Protein AF-A0A938SRS7-F1 (afdb_monomer_lite)

Foldseek 3Di:
DDPPPPPPCLDLVNLVVQLVVCVVVVNPPSNVVSQVSNCVVPVDHDDDDPPPDPPPPDPDD

pLDDT: mean 80.48, std 18.4, range [41.91, 97.56]

Structure (mmCIF, N/CA/C/O backbone):
data_AF-A0A938SRS7-F1
#
_entry.id   AF-A0A938SRS7-F1
#
loop_
_atom_site.group_PD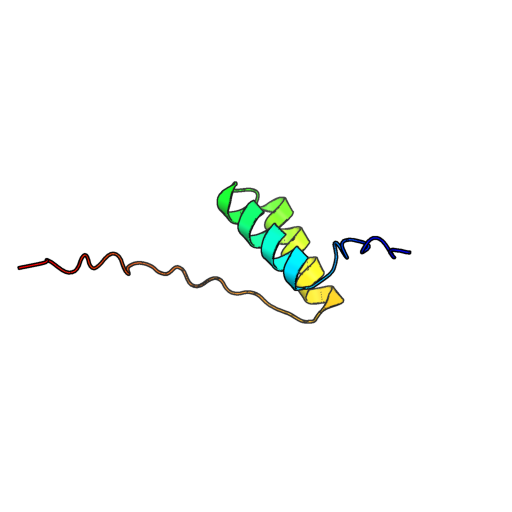B
_atom_site.id
_atom_site.type_symbol
_atom_site.label_atom_id
_atom_site.label_alt_id
_atom_site.label_comp_id
_atom_site.label_asym_id
_atom_site.label_entity_id
_atom_site.label_seq_id
_atom_site.pdbx_PDB_ins_code
_atom_site.Cartn_x
_atom_site.Cartn_y
_atom_site.Cartn_z
_atom_site.occupancy
_atom_site.B_iso_or_equiv
_atom_site.auth_seq_id
_atom_site.auth_comp_id
_atom_site.auth_asym_id
_atom_site.auth_atom_id
_atom_site.pdbx_PDB_model_num
ATOM 1 N N . MET A 1 1 ? 31.358 -12.506 7.659 1.00 41.91 1 MET A N 1
ATOM 2 C CA . MET A 1 1 ? 30.619 -11.835 8.746 1.00 41.91 1 MET A CA 1
ATOM 3 C C . MET A 1 1 ? 29.548 -10.963 8.118 1.00 41.91 1 MET A C 1
ATOM 5 O O . MET A 1 1 ? 29.882 -10.098 7.327 1.00 41.91 1 MET A O 1
ATOM 9 N N . SER A 1 2 ? 28.298 -11.311 8.420 1.00 46.22 2 SER A N 1
ATOM 10 C CA . SER A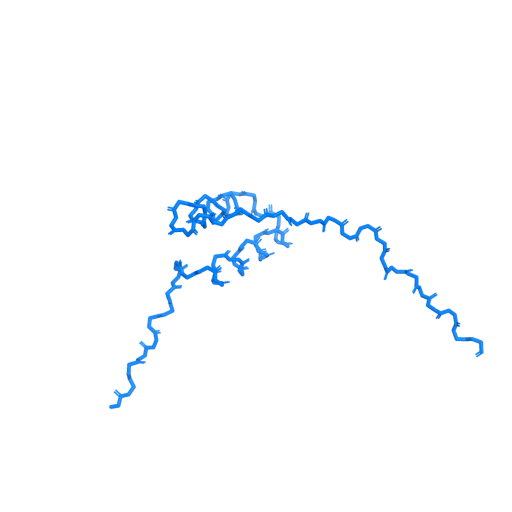 1 2 ? 27.052 -10.541 8.326 1.00 46.22 2 SER A CA 1
ATOM 11 C C . SER A 1 2 ? 26.889 -9.563 7.160 1.00 46.22 2 SER A C 1
ATOM 13 O O . SER A 1 2 ? 27.135 -8.369 7.301 1.00 46.22 2 SER A O 1
ATOM 15 N N . ALA A 1 3 ? 26.333 -10.070 6.054 1.00 51.53 3 ALA A N 1
ATOM 16 C CA . ALA A 1 3 ? 25.484 -9.263 5.186 1.00 51.53 3 ALA A CA 1
ATOM 17 C C . ALA A 1 3 ? 24.314 -8.772 6.048 1.00 51.53 3 ALA A C 1
ATOM 19 O O . ALA A 1 3 ? 23.370 -9.517 6.323 1.00 51.53 3 ALA A O 1
ATOM 20 N N . ALA A 1 4 ? 24.443 -7.561 6.589 1.00 51.25 4 ALA A N 1
ATOM 21 C CA . ALA A 1 4 ? 23.316 -6.851 7.155 1.00 51.25 4 ALA A CA 1
ATOM 22 C C . ALA A 1 4 ? 22.262 -6.827 6.052 1.00 51.25 4 ALA A C 1
ATOM 24 O O . ALA A 1 4 ? 22.501 -6.259 4.991 1.00 51.25 4 ALA A O 1
ATOM 25 N N . ARG A 1 5 ? 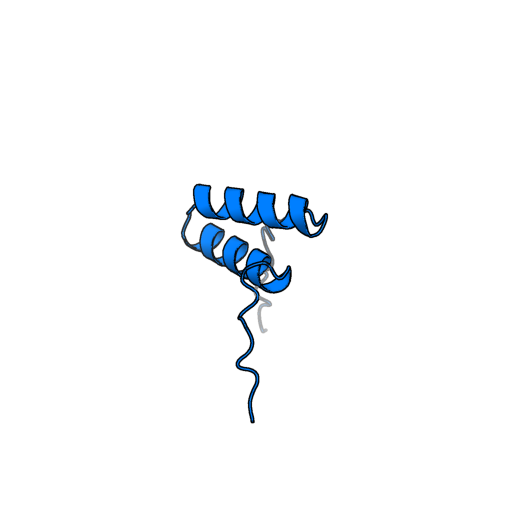21.170 -7.565 6.276 1.00 53.03 5 ARG A N 1
ATOM 26 C CA . ARG A 1 5 ? 19.986 -7.574 5.426 1.00 53.03 5 ARG A CA 1
ATOM 27 C C . ARG A 1 5 ? 19.707 -6.120 5.069 1.00 53.03 5 ARG A C 1
ATOM 29 O O . ARG A 1 5 ? 19.315 -5.366 5.958 1.00 53.03 5 ARG A O 1
ATOM 36 N N . GLU A 1 6 ? 19.919 -5.731 3.813 1.00 52.44 6 GLU A N 1
ATOM 37 C CA . GLU A 1 6 ? 19.129 -4.643 3.262 1.00 52.44 6 GLU A CA 1
ATOM 38 C C . GLU A 1 6 ? 17.703 -5.041 3.613 1.00 52.44 6 GLU A C 1
ATOM 40 O O . GLU A 1 6 ? 17.223 -6.106 3.213 1.00 52.44 6 GLU A O 1
ATOM 45 N N . ALA A 1 7 ? 17.092 -4.294 4.533 1.00 55.88 7 ALA A N 1
ATOM 46 C CA . ALA A 1 7 ? 15.667 -4.382 4.718 1.00 55.88 7 ALA A CA 1
ATOM 47 C C . ALA A 1 7 ? 15.146 -3.999 3.346 1.00 55.88 7 ALA A C 1
ATOM 49 O O . ALA A 1 7 ? 15.223 -2.835 2.972 1.00 55.88 7 ALA A O 1
ATOM 50 N N . ASP A 1 8 ? 14.800 -5.003 2.548 1.00 65.88 8 ASP A N 1
ATOM 51 C CA . ASP A 1 8 ? 14.335 -4.801 1.197 1.00 65.88 8 ASP A CA 1
ATOM 52 C C . ASP A 1 8 ? 12.978 -4.125 1.373 1.00 65.88 8 ASP A C 1
ATOM 54 O O . ASP A 1 8 ? 11.949 -4.771 1.616 1.00 65.88 8 ASP A O 1
ATOM 58 N N . TYR A 1 9 ? 13.030 -2.790 1.437 1.00 69.19 9 TYR A N 1
ATOM 59 C CA . TYR A 1 9 ? 11.907 -1.904 1.727 1.00 69.19 9 TYR A CA 1
ATOM 60 C C . TYR A 1 9 ? 10.800 -2.094 0.689 1.00 69.19 9 TYR A C 1
ATOM 62 O O . TYR A 1 9 ? 9.650 -1.729 0.926 1.00 69.19 9 TYR A O 1
ATOM 70 N N . ASP A 1 10 ? 11.156 -2.736 -0.421 1.00 78.81 10 ASP A N 1
ATOM 71 C CA . ASP A 1 10 ? 10.302 -3.089 -1.527 1.00 78.81 10 ASP A CA 1
ATOM 72 C C . ASP A 1 10 ? 9.917 -4.572 -1.553 1.00 78.81 10 ASP A C 1
ATOM 74 O O . ASP A 1 10 ? 9.239 -4.985 -2.486 1.00 78.81 10 ASP A O 1
ATOM 78 N N . SER A 1 11 ? 10.270 -5.389 -0.557 1.00 90.44 11 SER A N 1
ATOM 79 C CA . SER A 1 11 ? 9.772 -6.766 -0.473 1.00 90.44 11 SER A CA 1
ATOM 80 C C . SER A 1 11 ? 8.243 -6.796 -0.289 1.00 90.44 11 SER A C 1
ATOM 82 O O . SER A 1 11 ? 7.678 -5.915 0.373 1.00 90.44 11 SER A O 1
ATOM 84 N N . PRO A 1 12 ? 7.539 -7.829 -0.801 1.00 92.81 12 PRO A N 1
ATOM 85 C CA . PRO A 1 12 ? 6.084 -7.922 -0.666 1.00 92.81 12 PRO A CA 1
ATOM 86 C C . PRO A 1 12 ? 5.618 -7.843 0.792 1.00 92.81 12 PRO A C 1
ATOM 88 O O . PRO A 1 12 ? 4.649 -7.154 1.102 1.00 92.81 12 PRO A O 1
ATOM 91 N N . ALA A 1 13 ? 6.332 -8.520 1.698 1.00 93.25 13 ALA A N 1
ATOM 92 C CA . ALA A 1 13 ? 6.009 -8.541 3.121 1.00 93.25 13 ALA A CA 1
ATOM 93 C C . ALA A 1 13 ? 6.145 -7.153 3.766 1.00 93.25 13 ALA A C 1
ATOM 95 O O . ALA A 1 13 ? 5.291 -6.761 4.563 1.00 93.25 13 ALA A O 1
ATOM 96 N N . MET A 1 14 ? 7.179 -6.392 3.395 1.00 94.31 14 MET A N 1
ATOM 97 C CA . MET A 1 14 ? 7.389 -5.043 3.916 1.00 94.31 14 MET A CA 1
ATOM 98 C C . MET A 1 14 ? 6.315 -4.07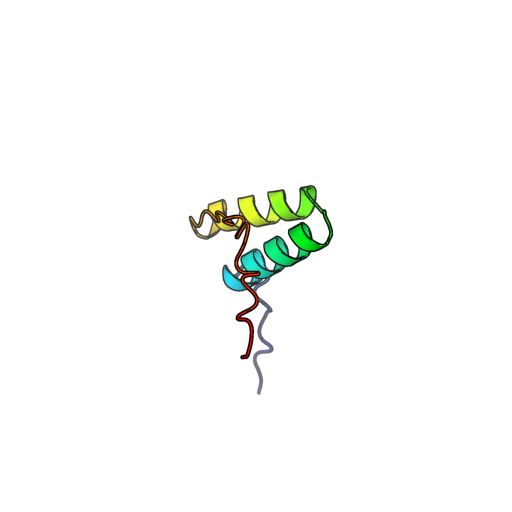6 3.414 1.00 94.31 14 MET A C 1
ATOM 100 O O . MET A 1 14 ? 5.722 -3.348 4.209 1.00 94.31 14 MET A O 1
ATOM 104 N N . LEU A 1 15 ? 5.986 -4.123 2.121 1.00 94.25 15 LEU A N 1
ATOM 105 C CA . LEU A 1 15 ? 4.919 -3.302 1.545 1.00 94.25 15 LEU A CA 1
ATOM 106 C C . LEU A 1 15 ? 3.558 -3.617 2.183 1.00 94.25 15 LEU A C 1
ATOM 108 O O . LEU A 1 15 ? 2.816 -2.699 2.522 1.00 94.25 15 LEU A O 1
ATOM 112 N N . VAL A 1 16 ? 3.247 -4.892 2.444 1.00 94.56 16 VAL A N 1
ATOM 113 C CA . VAL A 1 16 ? 2.042 -5.280 3.203 1.00 94.56 16 VAL A CA 1
ATOM 114 C C . VAL A 1 16 ? 2.065 -4.682 4.614 1.00 94.56 16 VAL A C 1
ATOM 116 O O . VAL A 1 16 ? 1.056 -4.127 5.052 1.00 94.56 16 VAL A O 1
ATOM 119 N N . ALA A 1 17 ? 3.194 -4.761 5.325 1.00 94.88 17 ALA A N 1
ATOM 120 C CA . ALA A 1 17 ? 3.326 -4.202 6.671 1.00 94.88 17 ALA A CA 1
ATOM 121 C C . ALA A 1 17 ? 3.113 -2.677 6.687 1.00 94.88 17 ALA A C 1
ATOM 123 O O . ALA A 1 17 ? 2.380 -2.175 7.543 1.00 94.88 17 ALA A O 1
ATOM 124 N N . ILE A 1 18 ? 3.668 -1.957 5.705 1.00 94.88 18 ILE A N 1
ATOM 125 C CA . ILE A 1 18 ? 3.456 -0.514 5.514 1.00 94.88 18 ILE A CA 1
ATOM 126 C C . ILE A 1 18 ? 1.973 -0.219 5.276 1.00 94.88 18 ILE A C 1
ATOM 128 O O . ILE A 1 18 ? 1.407 0.643 5.943 1.00 94.88 18 ILE A O 1
ATOM 132 N N . ILE A 1 19 ? 1.312 -0.971 4.392 1.00 95.25 19 ILE A N 1
ATOM 133 C CA . ILE A 1 19 ? -0.118 -0.800 4.097 1.00 95.25 19 ILE A CA 1
ATOM 134 C C . ILE A 1 19 ? -0.969 -0.997 5.361 1.00 95.25 19 ILE A C 1
ATOM 136 O O . ILE A 1 19 ? -1.896 -0.227 5.613 1.00 95.25 19 ILE A O 1
ATOM 140 N N . VAL A 1 20 ? -0.663 -2.007 6.182 1.00 95.00 20 VAL A N 1
ATOM 141 C CA . VAL A 1 20 ? -1.374 -2.252 7.448 1.00 95.00 20 VAL A CA 1
ATOM 142 C C . VAL A 1 20 ? -1.147 -1.114 8.445 1.00 95.00 20 VAL A C 1
ATOM 144 O O . VAL A 1 20 ? -2.105 -0.667 9.081 1.00 95.00 20 VAL A O 1
ATOM 147 N N . ALA A 1 21 ? 0.089 -0.628 8.580 1.00 95.12 21 ALA A N 1
ATOM 148 C CA . ALA A 1 21 ? 0.415 0.489 9.463 1.00 95.12 21 ALA A CA 1
ATOM 149 C C . ALA A 1 21 ? -0.295 1.783 9.029 1.00 95.12 21 ALA A C 1
ATOM 151 O O . ALA A 1 21 ? -0.961 2.415 9.848 1.00 95.12 21 ALA A O 1
ATOM 152 N N . ALA A 1 22 ? -0.242 2.114 7.736 1.00 95.25 22 ALA A N 1
ATOM 153 C CA . ALA A 1 22 ? -0.900 3.279 7.145 1.00 95.25 22 ALA A CA 1
ATOM 154 C C . ALA A 1 22 ? -2.420 3.258 7.379 1.00 95.25 22 ALA A C 1
ATOM 156 O O . ALA A 1 22 ? -2.993 4.235 7.859 1.00 95.25 22 ALA A O 1
ATOM 157 N N . ARG A 1 23 ? -3.069 2.101 7.175 1.00 93.50 23 ARG A N 1
ATOM 158 C CA . ARG A 1 23 ? -4.504 1.917 7.465 1.00 93.50 23 ARG A CA 1
ATOM 159 C C . ARG A 1 23 ? -4.856 2.165 8.927 1.00 93.50 23 ARG A C 1
ATOM 161 O O . ARG A 1 23 ? -5.885 2.773 9.204 1.00 93.50 23 ARG A O 1
ATOM 168 N N . ARG A 1 24 ? -4.027 1.685 9.860 1.00 93.12 24 ARG A N 1
ATOM 169 C CA . ARG A 1 24 ? -4.234 1.894 11.304 1.00 93.12 24 ARG A CA 1
ATOM 170 C C . ARG A 1 24 ? -4.039 3.354 11.708 1.00 93.12 24 ARG A C 1
ATOM 172 O O . ARG A 1 24 ? -4.747 3.822 12.591 1.00 93.12 24 ARG A O 1
ATOM 179 N N . ALA A 1 25 ? -3.110 4.053 11.061 1.00 94.50 25 ALA A N 1
ATOM 180 C CA . ALA A 1 25 ? -2.848 5.472 11.286 1.00 94.50 25 ALA A CA 1
ATOM 181 C C . ALA A 1 25 ? -3.849 6.404 10.573 1.00 94.50 25 ALA A C 1
ATOM 183 O O . ALA A 1 25 ? -3.905 7.589 10.885 1.00 94.50 25 ALA A O 1
ATOM 184 N N . GLY A 1 26 ? -4.635 5.888 9.621 1.00 94.94 26 GLY A N 1
ATOM 185 C CA . GLY A 1 26 ? -5.508 6.699 8.767 1.00 94.94 26 GLY A CA 1
ATOM 186 C C . GLY A 1 26 ? -4.769 7.432 7.640 1.00 94.94 26 GLY A C 1
ATOM 187 O O . GLY A 1 26 ? -5.358 8.299 6.994 1.00 94.94 26 GLY A O 1
ATOM 188 N N . ASP A 1 27 ? -3.510 7.076 7.379 1.00 97.25 27 ASP A N 1
ATOM 189 C CA . ASP A 1 27 ? -2.688 7.659 6.321 1.00 97.25 27 ASP A CA 1
ATOM 190 C C . ASP A 1 27 ? -3.036 7.032 4.962 1.00 97.25 27 ASP A C 1
ATOM 192 O O . ASP A 1 27 ? -2.547 5.968 4.572 1.00 97.25 27 ASP A O 1
ATOM 196 N N . ARG A 1 28 ? -3.939 7.697 4.238 1.00 95.12 28 ARG A N 1
ATOM 197 C CA . ARG A 1 28 ? -4.434 7.223 2.938 1.00 95.12 28 ARG A CA 1
ATOM 198 C C . ARG A 1 28 ? -3.422 7.393 1.811 1.00 95.12 28 ARG A C 1
ATOM 200 O O . ARG A 1 28 ? -3.505 6.662 0.824 1.00 95.12 28 ARG A O 1
ATOM 207 N N . GLU A 1 29 ? -2.518 8.362 1.922 1.00 97.56 29 GLU A N 1
ATOM 208 C CA . GLU A 1 29 ? -1.512 8.625 0.894 1.00 97.56 29 GLU A CA 1
ATOM 209 C C . GLU A 1 29 ? -0.461 7.519 0.911 1.00 97.56 29 GLU A C 1
ATOM 211 O O . GLU A 1 29 ? -0.243 6.867 -0.114 1.00 97.56 29 GLU A O 1
ATOM 216 N N . LEU A 1 30 ? 0.075 7.217 2.097 1.00 95.56 30 LEU A N 1
ATOM 217 C CA . LEU A 1 30 ? 1.021 6.122 2.288 1.00 95.56 30 LEU A CA 1
ATOM 218 C C . LEU A 1 30 ? 0.399 4.765 1.945 1.00 95.56 30 LEU A C 1
ATOM 220 O O . LEU A 1 30 ? 1.040 3.931 1.304 1.00 95.56 30 LEU A O 1
ATOM 224 N N . GLU A 1 31 ? -0.866 4.540 2.321 1.00 96.12 31 GLU A N 1
ATOM 225 C CA . GLU A 1 31 ? -1.589 3.328 1.927 1.00 96.12 31 GLU A CA 1
ATOM 226 C C . GLU A 1 31 ? -1.647 3.190 0.399 1.00 96.12 31 GLU A C 1
ATOM 228 O O . GLU A 1 31 ? -1.384 2.110 -0.136 1.00 96.12 31 GLU A O 1
ATOM 233 N N . ARG A 1 32 ? -2.006 4.264 -0.314 1.00 96.06 32 ARG A N 1
ATOM 234 C CA . ARG A 1 32 ? -2.141 4.244 -1.775 1.00 96.06 32 ARG A CA 1
ATOM 235 C C . ARG A 1 32 ? -0.799 4.007 -2.461 1.00 96.06 32 ARG A C 1
ATOM 237 O O . ARG A 1 32 ? -0.740 3.173 -3.363 1.00 96.06 32 ARG A O 1
ATOM 244 N N . ASP A 1 33 ? 0.250 4.702 -2.034 1.00 96.31 33 ASP A N 1
ATOM 245 C CA . ASP A 1 33 ? 1.595 4.566 -2.599 1.00 96.31 33 ASP A CA 1
ATOM 246 C C . ASP A 1 33 ? 2.138 3.140 -2.422 1.00 96.31 33 ASP A C 1
ATOM 248 O O . ASP A 1 33 ? 2.538 2.488 -3.389 1.00 96.31 33 ASP A O 1
ATOM 252 N N . ALA A 1 34 ? 2.050 2.587 -1.210 1.00 95.38 34 ALA A N 1
ATOM 253 C CA . ALA A 1 34 ? 2.525 1.233 -0.939 1.00 95.38 34 ALA A CA 1
ATOM 254 C C . ALA A 1 34 ? 1.719 0.161 -1.697 1.00 95.38 34 ALA A C 1
ATOM 256 O O . ALA A 1 34 ? 2.290 -0.821 -2.177 1.00 95.38 34 ALA A O 1
ATOM 257 N N . ARG A 1 35 ? 0.404 0.355 -1.875 1.00 95.12 35 ARG A N 1
ATOM 258 C CA . ARG A 1 35 ? -0.429 -0.520 -2.723 1.00 95.12 35 ARG A CA 1
ATOM 259 C C . ARG A 1 35 ? -0.007 -0.483 -4.185 1.00 95.12 35 ARG A C 1
ATOM 261 O O . ARG A 1 35 ? 0.029 -1.535 -4.818 1.00 95.12 35 ARG A O 1
ATOM 268 N N . GLN A 1 36 ? 0.287 0.704 -4.708 1.00 95.75 36 GLN A N 1
ATOM 269 C CA . GLN A 1 36 ? 0.725 0.870 -6.089 1.00 95.75 36 GLN A CA 1
ATOM 270 C C . GLN A 1 36 ? 2.076 0.180 -6.304 1.00 95.75 36 GLN A C 1
ATOM 272 O O . GLN A 1 36 ? 2.202 -0.640 -7.206 1.00 95.75 36 GLN A O 1
ATOM 277 N N . LYS A 1 37 ? 3.037 0.386 -5.395 1.00 94.94 37 LYS A N 1
ATOM 278 C CA . LYS A 1 37 ? 4.339 -0.303 -5.418 1.00 94.94 37 LYS A CA 1
ATOM 279 C C . LYS A 1 37 ? 4.204 -1.822 -5.364 1.00 94.94 37 LYS A C 1
ATOM 281 O O . LYS A 1 37 ? 4.905 -2.524 -6.087 1.00 94.94 37 LYS A O 1
ATOM 286 N N . LEU A 1 38 ? 3.299 -2.335 -4.532 1.00 95.00 38 LEU A N 1
ATOM 287 C CA . LEU A 1 38 ? 3.058 -3.771 -4.411 1.00 95.00 38 LEU A CA 1
ATOM 288 C C . LEU A 1 38 ? 2.488 -4.371 -5.705 1.00 95.00 38 LEU A C 1
ATOM 290 O O . LEU A 1 38 ? 2.878 -5.471 -6.101 1.00 95.00 38 LEU A O 1
ATOM 294 N N . LEU A 1 39 ? 1.606 -3.636 -6.382 1.00 95.25 39 LEU A N 1
ATOM 295 C CA . LEU A 1 39 ? 1.078 -4.037 -7.680 1.00 95.25 39 LEU A CA 1
ATOM 296 C C . LEU A 1 39 ? 2.154 -3.971 -8.769 1.00 95.25 39 LEU A C 1
ATOM 298 O O . LEU A 1 39 ? 2.340 -4.948 -9.486 1.00 95.25 39 LEU A O 1
ATOM 302 N N . ASP A 1 40 ? 2.868 -2.855 -8.877 1.00 95.50 40 ASP A N 1
ATOM 303 C CA . ASP A 1 40 ? 3.801 -2.609 -9.981 1.00 95.50 40 ASP A CA 1
ATOM 304 C C . ASP A 1 40 ? 5.027 -3.518 -9.918 1.00 95.50 40 ASP A C 1
ATOM 306 O O . ASP A 1 40 ? 5.513 -3.979 -10.949 1.00 95.50 40 ASP A O 1
ATOM 310 N N . ARG A 1 41 ? 5.525 -3.799 -8.709 1.00 93.81 41 ARG A N 1
ATOM 311 C CA . ARG A 1 41 ? 6.746 -4.592 -8.524 1.00 93.81 41 ARG A CA 1
ATOM 312 C C . ARG A 1 41 ? 6.488 -6.086 -8.403 1.00 93.81 41 ARG A C 1
ATOM 314 O O . ARG A 1 41 ? 7.317 -6.872 -8.845 1.00 93.81 41 ARG A O 1
ATOM 321 N N . HIS A 1 42 ? 5.359 -6.476 -7.809 1.00 93.62 42 HIS A N 1
ATOM 322 C CA . HIS A 1 42 ? 5.090 -7.880 -7.462 1.00 93.62 42 HIS A CA 1
ATOM 323 C C . HIS A 1 42 ? 3.814 -8.441 -8.085 1.00 93.62 42 HIS A C 1
ATOM 325 O O . HIS A 1 42 ? 3.528 -9.623 -7.915 1.00 93.62 42 HIS A O 1
ATOM 331 N N . GLY A 1 43 ? 3.015 -7.624 -8.777 1.00 94.62 43 GLY A N 1
ATOM 332 C CA . GLY A 1 43 ? 1.740 -8.052 -9.357 1.00 94.62 43 GLY A CA 1
ATOM 333 C C . GLY A 1 43 ? 0.665 -8.379 -8.316 1.00 94.62 43 GLY A C 1
ATOM 334 O O . GLY A 1 43 ? -0.344 -9.002 -8.650 1.00 94.62 43 GLY A O 1
ATOM 335 N N . VAL A 1 44 ? 0.855 -7.987 -7.051 1.00 93.06 44 VAL A N 1
ATOM 336 C CA . VAL A 1 44 ? -0.033 -8.370 -5.945 1.00 93.06 44 VAL A CA 1
ATOM 337 C C . VAL A 1 44 ? -1.073 -7.283 -5.684 1.00 93.06 44 VAL A C 1
ATOM 339 O O . VAL A 1 44 ? -0.753 -6.124 -5.425 1.00 93.06 44 VAL A O 1
ATOM 342 N N . ARG A 1 45 ? -2.351 -7.678 -5.680 1.00 93.31 45 ARG A N 1
ATOM 343 C CA . ARG A 1 45 ? -3.477 -6.836 -5.249 1.00 93.31 45 ARG A CA 1
ATOM 344 C C . ARG A 1 45 ? -3.966 -7.279 -3.875 1.00 93.31 45 ARG A C 1
ATOM 346 O O . ARG A 1 45 ? -4.372 -8.422 -3.703 1.00 93.31 45 ARG A O 1
ATOM 353 N N . LEU A 1 46 ? -3.968 -6.363 -2.907 1.00 88.12 46 LEU A N 1
ATOM 354 C CA . LEU A 1 46 ? -4.471 -6.626 -1.557 1.00 88.12 46 LEU A CA 1
ATOM 355 C C . LEU A 1 46 ? -5.903 -6.129 -1.380 1.00 88.12 46 LEU A C 1
ATOM 357 O O . LEU A 1 46 ? -6.163 -4.929 -1.482 1.00 88.12 46 LEU A O 1
ATOM 361 N N . ASN A 1 47 ? -6.796 -7.026 -0.979 1.00 87.38 47 ASN A N 1
ATOM 362 C CA . ASN A 1 47 ? -8.129 -6.681 -0.501 1.00 87.38 47 ASN A CA 1
ATOM 363 C C . ASN A 1 47 ? -8.220 -7.027 0.987 1.00 87.38 47 ASN A C 1
ATOM 365 O O . ASN A 1 47 ? -8.158 -8.196 1.351 1.00 87.38 47 ASN A O 1
ATOM 369 N N . PHE A 1 48 ? -8.370 -6.018 1.850 1.00 80.94 48 PHE A N 1
ATOM 370 C CA . PHE A 1 48 ? -8.702 -6.266 3.253 1.00 80.94 48 PHE A CA 1
ATOM 371 C C . PHE A 1 48 ? -10.212 -6.407 3.355 1.00 80.94 48 PHE A C 1
ATOM 373 O O . PHE A 1 48 ? -10.942 -5.424 3.202 1.00 80.94 48 PHE A O 1
ATOM 380 N N . THR A 1 49 ? -10.681 -7.620 3.615 1.00 81.25 49 THR A N 1
ATOM 381 C CA . THR A 1 49 ? -12.049 -7.830 4.070 1.00 81.25 49 THR A CA 1
ATOM 382 C C . THR A 1 49 ? -12.206 -7.150 5.426 1.00 81.25 49 THR A C 1
ATOM 384 O O . THR A 1 49 ? -11.435 -7.385 6.357 1.00 81.25 49 THR A O 1
ATOM 387 N N . HIS A 1 50 ? -13.190 -6.256 5.541 1.00 62.31 50 HIS A N 1
ATOM 388 C CA . HIS A 1 50 ? -13.667 -5.853 6.856 1.00 62.31 50 HIS A CA 1
ATOM 389 C C . HIS A 1 50 ? -14.252 -7.110 7.494 1.00 62.31 50 HIS A C 1
ATOM 391 O O . HIS A 1 50 ? -15.332 -7.548 7.102 1.00 62.31 50 HIS A O 1
ATOM 397 N N . ALA A 1 51 ? -13.542 -7.705 8.450 1.00 57.59 51 ALA A N 1
ATOM 398 C CA . ALA A 1 51 ? -14.146 -8.659 9.366 1.00 57.59 51 ALA A CA 1
ATOM 399 C C . ALA A 1 51 ? -15.097 -7.868 10.276 1.00 57.59 51 ALA A C 1
ATOM 401 O O . ALA A 1 51 ? -14.759 -7.471 11.391 1.00 57.59 51 ALA A O 1
ATOM 402 N N . ALA A 1 52 ? -16.270 -7.535 9.744 1.00 54.47 52 ALA A N 1
ATOM 403 C CA . ALA A 1 52 ? -17.372 -7.008 10.519 1.00 54.47 52 ALA A CA 1
ATOM 404 C C . ALA A 1 52 ? -17.964 -8.175 11.320 1.00 54.47 52 ALA A C 1
ATOM 406 O O . ALA A 1 52 ? -18.907 -8.816 10.881 1.00 54.47 52 ALA A O 1
ATOM 407 N N . GLY A 1 53 ? -17.377 -8.454 12.485 1.00 54.81 53 GLY A N 1
ATOM 408 C CA . GLY A 1 53 ? -17.995 -9.295 13.508 1.00 54.81 53 GLY A CA 1
ATOM 409 C C . GLY A 1 53 ? -17.468 -10.723 13.611 1.00 54.81 53 GLY A C 1
ATOM 410 O O . GLY A 1 53 ? -18.144 -11.645 13.200 1.00 54.81 53 GLY A O 1
ATOM 411 N N . ASP A 1 54 ? -16.349 -10.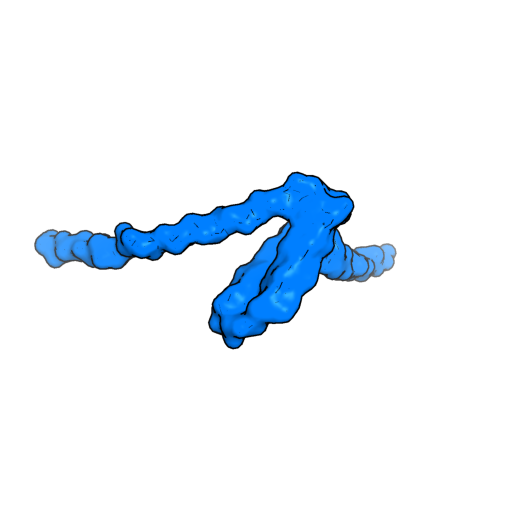892 14.314 1.00 51.75 54 ASP A N 1
ATOM 412 C CA . ASP A 1 54 ? -16.126 -12.068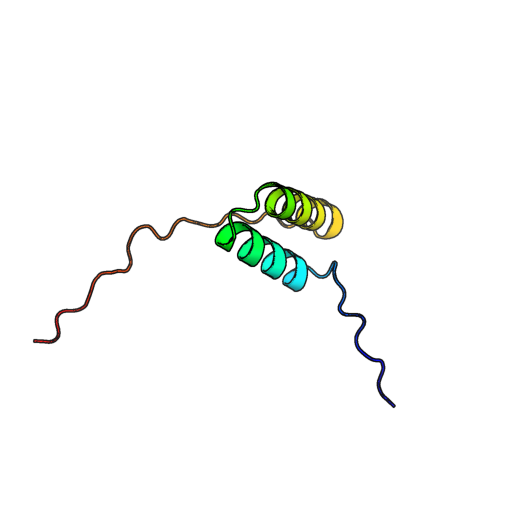 15.174 1.00 51.75 54 ASP A CA 1
ATOM 413 C C . ASP A 1 54 ? -15.851 -11.596 16.606 1.00 51.75 54 ASP A C 1
ATOM 415 O O . ASP A 1 54 ? -14.898 -11.968 17.283 1.00 51.75 54 ASP A O 1
ATOM 419 N N . ARG A 1 55 ? -16.724 -10.699 17.074 1.00 54.38 55 ARG A N 1
ATOM 420 C CA . ARG A 1 55 ? -16.928 -10.454 18.503 1.00 54.38 55 ARG A CA 1
ATOM 421 C C . ARG A 1 55 ? -18.175 -11.219 18.961 1.00 54.38 55 ARG A C 1
ATOM 423 O O . ARG A 1 55 ? -18.998 -10.671 19.683 1.00 54.38 55 ARG A O 1
ATOM 430 N N . GLN A 1 56 ? -18.344 -12.469 18.517 1.00 54.59 56 GLN A N 1
ATOM 431 C CA . GLN A 1 56 ? -19.138 -13.427 19.283 1.00 54.59 56 GLN A CA 1
ATOM 432 C C . GLN A 1 56 ? -18.289 -13.792 20.497 1.00 54.59 56 GLN A C 1
ATOM 434 O O . GLN A 1 56 ? -17.422 -14.659 20.445 1.00 54.59 56 GLN A O 1
ATOM 439 N N . GLY A 1 57 ? -18.492 -13.043 21.581 1.00 54.41 57 GLY A N 1
ATOM 440 C CA . GLY A 1 57 ? -18.127 -13.534 22.895 1.00 54.41 57 GLY A CA 1
ATOM 441 C C . GLY A 1 57 ? -18.869 -14.846 23.088 1.00 54.41 57 GLY A C 1
ATOM 442 O O . GLY A 1 57 ? -20.095 -14.851 23.116 1.00 54.41 57 GLY A O 1
ATOM 443 N N . VAL A 1 58 ? -18.129 -15.946 23.151 1.00 63.56 58 VAL A N 1
ATOM 444 C CA . VAL A 1 58 ? -18.647 -17.191 23.705 1.00 63.56 58 VAL A CA 1
ATOM 445 C C . VAL A 1 58 ? -19.040 -16.892 25.154 1.00 63.56 58 VAL A C 1
ATOM 447 O O . VAL A 1 58 ? -18.164 -16.513 25.939 1.00 63.56 58 VAL A O 1
ATOM 450 N N . PRO A 1 59 ? -20.330 -16.965 25.530 1.00 57.31 59 PRO A N 1
ATOM 451 C CA . PRO A 1 59 ? -20.672 -16.973 26.937 1.00 57.31 59 PRO A CA 1
ATOM 452 C C . PRO A 1 59 ? -20.104 -18.273 27.514 1.00 57.31 59 PRO A C 1
ATOM 454 O O . PRO A 1 59 ? -20.471 -19.364 27.089 1.00 57.31 59 PRO A O 1
ATOM 457 N N . HIS A 1 60 ? -19.149 -18.143 28.432 1.00 59.69 60 HIS A N 1
ATOM 458 C CA . HIS A 1 60 ? -18.818 -19.231 29.340 1.00 59.69 60 HIS A CA 1
ATOM 459 C C . HIS A 1 60 ? -19.974 -19.340 30.336 1.00 59.69 60 HIS A C 1
ATOM 461 O O . HIS A 1 60 ? -20.101 -18.499 31.227 1.00 59.69 60 HIS A O 1
ATOM 467 N N . GLU A 1 61 ? -20.835 -20.328 30.117 1.00 65.06 61 GLU A N 1
ATOM 468 C CA . GLU A 1 61 ? -21.682 -20.925 31.153 1.00 65.06 61 GLU A CA 1
ATOM 469 C C . GLU A 1 61 ? -20.910 -21.997 31.933 1.00 65.06 61 GLU A C 1
ATOM 471 O O . GLU A 1 61 ? -20.040 -22.670 31.325 1.00 65.06 61 GLU A O 1
#

Secondary structure (DSSP, 8-state):
--------TTSHHHHHHHHHHHHHHT-HHHHHHHHHHHHHHH-------------------

Sequence (61 aa):
MSAAREADYDSPAMLVAIIVAARRAGDRELERDARQKLLDRHGVRLNFTHAAGDRQGVPHE

Radius of gyration: 16.61 Å; chains: 1; bounding box: 52×30×41 Å